Protein AF-A0A1J3IFA1-F1 (afdb_monomer_lite)

Radius of gyration: 35.8 Å; chains: 1; bounding box: 62×21×105 Å

Structure (mmCIF, N/CA/C/O backbone):
data_AF-A0A1J3IFA1-F1
#
_entry.id   AF-A0A1J3IFA1-F1
#
loop_
_atom_site.group_PDB
_atom_site.id
_atom_site.type_symbol
_atom_site.label_atom_id
_atom_site.label_alt_id
_atom_site.label_comp_id
_atom_site.label_asym_id
_atom_site.label_entity_id
_atom_site.label_seq_id
_atom_site.pdbx_PDB_ins_code
_atom_site.Cartn_x
_atom_site.Cartn_y
_atom_site.Cartn_z
_atom_site.occupancy
_atom_site.B_iso_or_equiv
_atom_site.auth_seq_id
_atom_site.auth_comp_id
_atom_site.auth_asym_id
_atom_site.auth_atom_id
_atom_site.pdbx_PDB_model_num
ATOM 1 N N . ASN A 1 1 ? -23.556 -6.781 24.050 1.00 46.53 1 ASN A N 1
ATOM 2 C CA . ASN A 1 1 ? -23.737 -7.431 25.377 1.00 46.53 1 ASN A CA 1
ATOM 3 C C . ASN A 1 1 ? -22.483 -7.317 26.257 1.00 46.53 1 ASN A C 1
ATOM 5 O O . ASN A 1 1 ? -21.963 -8.324 26.717 1.00 46.53 1 ASN A O 1
ATOM 9 N N . GLY A 1 2 ? -21.985 -6.096 26.500 1.00 51.38 2 GLY A N 1
ATOM 10 C CA . GLY A 1 2 ? -20.723 -5.816 27.211 1.00 51.38 2 GLY A CA 1
ATOM 11 C C . GLY A 1 2 ? -20.858 -5.703 28.733 1.00 51.38 2 GLY A C 1
ATOM 12 O O . GLY A 1 2 ? -20.384 -4.735 29.320 1.00 51.38 2 GLY A O 1
ATOM 13 N N . ILE A 1 3 ? -21.553 -6.647 29.371 1.00 55.88 3 ILE A N 1
ATOM 14 C CA . ILE A 1 3 ? -21.661 -6.679 30.836 1.00 55.88 3 ILE A CA 1
ATOM 15 C C . ILE A 1 3 ? -20.502 -7.518 31.368 1.00 55.88 3 ILE A C 1
ATOM 17 O O . ILE A 1 3 ? -20.530 -8.745 31.281 1.00 55.88 3 ILE A O 1
ATOM 21 N N . VAL A 1 4 ? -19.487 -6.856 31.918 1.00 61.03 4 VAL A N 1
ATOM 22 C CA . VAL A 1 4 ? -18.406 -7.523 32.649 1.00 61.03 4 VAL A CA 1
ATOM 23 C C . VAL A 1 4 ? -18.831 -7.617 34.112 1.00 61.03 4 VAL A C 1
ATOM 25 O O . VAL A 1 4 ? -19.024 -6.605 34.784 1.00 61.03 4 VAL A O 1
ATOM 28 N N . ASN A 1 5 ? -19.016 -8.841 34.605 1.00 57.12 5 ASN A N 1
ATOM 29 C CA . ASN A 1 5 ? -19.335 -9.082 36.009 1.00 57.12 5 ASN A CA 1
ATOM 30 C C . ASN A 1 5 ? -18.027 -9.289 36.773 1.00 57.12 5 ASN A C 1
ATOM 32 O O . ASN A 1 5 ? -17.316 -10.259 36.517 1.00 57.12 5 ASN A O 1
ATOM 36 N N . VAL A 1 6 ? -17.717 -8.388 37.705 1.00 63.22 6 VAL A N 1
ATOM 37 C CA . VAL A 1 6 ? -16.562 -8.524 38.598 1.00 63.22 6 VAL A CA 1
ATOM 38 C C . VAL A 1 6 ? -17.087 -8.792 40.005 1.00 63.22 6 VAL A C 1
ATOM 40 O O . VAL A 1 6 ? -17.775 -7.962 40.600 1.00 63.22 6 VAL A O 1
ATOM 43 N N . SER A 1 7 ? -16.790 -9.973 40.540 1.00 64.44 7 SER A N 1
ATOM 44 C CA . SER A 1 7 ? -17.118 -10.346 41.919 1.00 64.44 7 SER A CA 1
ATOM 45 C C . SER A 1 7 ? -15.853 -10.364 42.767 1.00 64.44 7 SER A C 1
ATOM 47 O O . SER A 1 7 ? -14.888 -11.042 42.411 1.00 64.44 7 SER A O 1
ATOM 49 N N . ALA A 1 8 ? -15.869 -9.667 43.902 1.00 67.69 8 ALA A N 1
ATOM 50 C CA . ALA A 1 8 ? -14.804 -9.725 44.897 1.00 67.69 8 ALA A CA 1
ATOM 51 C C . ALA A 1 8 ? -15.320 -10.414 46.172 1.00 67.69 8 ALA A C 1
ATOM 53 O O . ALA A 1 8 ? -16.388 -10.070 46.685 1.00 67.69 8 ALA A O 1
ATOM 54 N N . LYS A 1 9 ? -14.560 -11.394 46.679 1.00 73.62 9 LYS A N 1
ATOM 55 C CA . LYS A 1 9 ? -14.863 -12.143 47.907 1.00 73.62 9 LYS A CA 1
ATOM 56 C C . LYS A 1 9 ? -13.760 -11.940 48.935 1.00 73.62 9 LYS A C 1
ATOM 58 O O . LYS A 1 9 ? -12.599 -12.249 48.664 1.00 73.62 9 LYS A O 1
ATOM 63 N N . ASP A 1 10 ? -14.136 -11.482 50.122 1.00 73.44 10 ASP A N 1
ATOM 64 C CA . ASP A 1 10 ? -13.234 -11.425 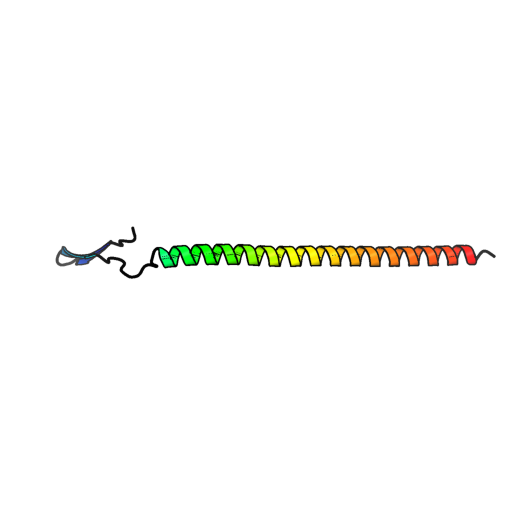51.267 1.00 73.44 10 ASP A CA 1
ATOM 65 C C . ASP A 1 10 ? -13.022 -12.842 51.831 1.00 73.44 10 ASP A C 1
ATOM 67 O O . ASP A 1 10 ? -13.972 -13.525 52.224 1.00 73.44 10 ASP A O 1
ATOM 71 N N . LYS A 1 11 ? -11.768 -13.313 51.841 1.00 75.69 11 LYS A N 1
ATOM 72 C CA . LYS A 1 11 ? -11.420 -14.697 52.219 1.00 75.69 11 LYS A CA 1
ATOM 73 C C . LYS A 1 11 ? -11.519 -14.976 53.723 1.00 75.69 11 LYS A C 1
ATOM 75 O O . LYS A 1 11 ? -11.554 -16.141 54.102 1.00 75.69 11 LYS A O 1
ATOM 80 N N . THR A 1 12 ? -11.569 -13.943 54.560 1.00 72.75 12 THR A N 1
ATOM 81 C CA . THR A 1 12 ? -11.539 -14.067 56.026 1.00 72.75 12 THR A CA 1
ATOM 82 C C . THR A 1 12 ? -12.948 -14.039 56.614 1.00 72.75 12 THR A C 1
ATOM 84 O O . THR A 1 12 ? -13.244 -14.756 57.563 1.00 72.75 12 THR A O 1
ATOM 87 N N . THR A 1 13 ? -13.836 -13.230 56.035 1.00 78.75 13 THR A N 1
ATOM 88 C CA . THR A 1 13 ? -15.216 -13.033 56.511 1.00 78.75 13 THR A CA 1
ATOM 89 C C . THR A 1 13 ? -16.266 -13.723 55.640 1.00 78.75 13 THR A C 1
ATOM 91 O O . THR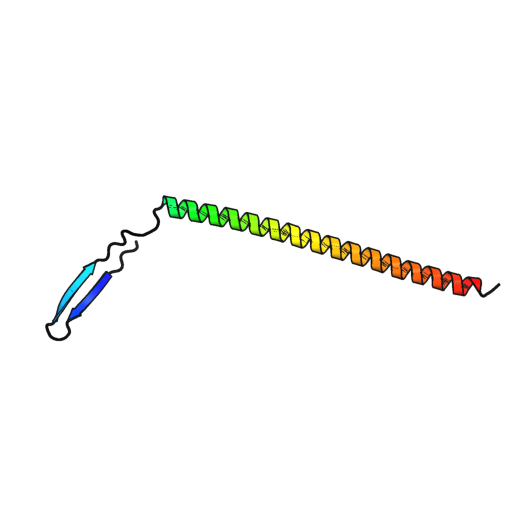 A 1 13 ? -17.434 -13.785 56.021 1.00 78.75 13 THR A O 1
ATOM 94 N N . GLY A 1 14 ? -15.879 -14.223 54.460 1.00 72.44 14 GLY A N 1
ATOM 95 C CA . GLY A 1 14 ? -16.769 -14.894 53.509 1.00 72.44 14 GLY A CA 1
ATOM 96 C C . GLY A 1 14 ? -17.756 -13.965 52.799 1.00 72.44 14 GLY A C 1
ATOM 97 O O . GLY A 1 14 ? -18.548 -14.441 51.987 1.00 72.44 14 GLY A O 1
ATOM 98 N N . LYS A 1 15 ? -17.716 -12.656 53.079 1.00 70.19 15 LYS A N 1
ATOM 99 C CA . LYS A 1 15 ? -18.612 -11.671 52.473 1.00 70.19 15 LYS A CA 1
ATOM 100 C C . LYS A 1 15 ? -18.244 -11.450 51.008 1.00 70.19 15 LYS A C 1
ATOM 102 O O . LYS A 1 15 ? -17.094 -11.165 50.671 1.00 70.19 15 LYS A O 1
ATOM 107 N N . GLU A 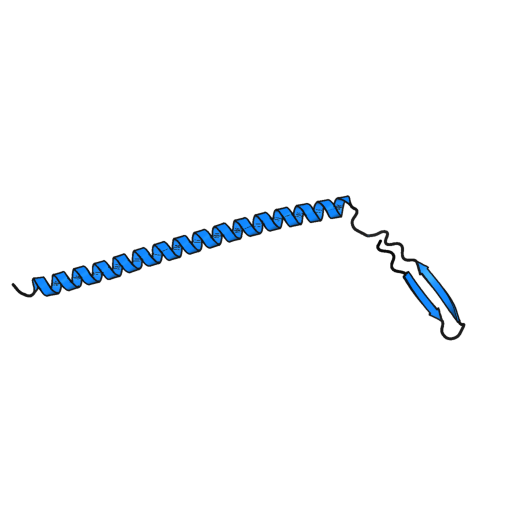1 16 ? -19.248 -11.556 50.149 1.00 69.19 16 GLU A N 1
ATOM 108 C CA . GLU A 1 16 ? -19.143 -11.295 48.717 1.00 69.19 16 GLU A CA 1
ATOM 109 C C . GLU A 1 16 ? -19.775 -9.938 48.407 1.00 69.19 16 GLU A C 1
ATOM 111 O O . GLU A 1 16 ? -20.883 -9.638 48.852 1.00 69.19 16 GLU A O 1
ATOM 116 N N . GLN A 1 17 ? -19.053 -9.103 47.663 1.00 67.12 17 GLN A N 1
ATOM 117 C CA . GLN A 1 17 ? -19.561 -7.853 47.107 1.00 67.12 17 GLN A CA 1
ATOM 118 C C . GLN A 1 17 ? -19.513 -7.987 45.585 1.00 67.12 17 GLN A C 1
ATOM 120 O O . GLN A 1 17 ? -18.443 -8.120 44.983 1.00 67.12 17 GLN A O 1
ATOM 125 N N . ALA A 1 18 ? -20.687 -8.011 44.960 1.00 61.97 18 ALA A N 1
ATOM 126 C CA . ALA A 1 18 ? -20.815 -8.075 43.513 1.00 61.97 18 ALA A CA 1
ATOM 127 C C . ALA A 1 18 ? -20.926 -6.650 42.963 1.00 61.97 18 ALA A C 1
ATOM 129 O O . ALA A 1 18 ? -21.917 -5.964 43.209 1.00 61.97 18 ALA A O 1
ATOM 130 N N . ILE A 1 19 ? -19.916 -6.205 42.211 1.00 59.72 19 ILE A N 1
ATOM 131 C CA . ILE A 1 19 ? -19.957 -4.921 41.510 1.00 59.72 19 ILE A CA 1
ATOM 132 C C . ILE A 1 19 ? -20.335 -5.211 40.059 1.00 59.72 19 ILE A C 1
ATOM 134 O O . ILE A 1 19 ? -19.562 -5.779 39.286 1.00 59.72 19 ILE A O 1
ATOM 138 N N . ARG A 1 20 ? -21.561 -4.838 39.682 1.00 58.00 20 ARG A N 1
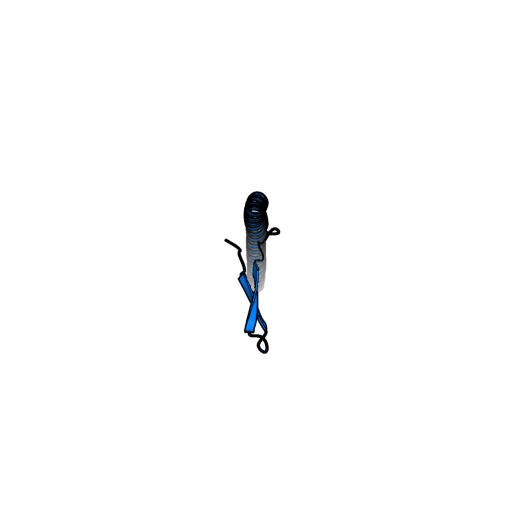ATOM 139 C CA . ARG A 1 20 ? -22.037 -4.958 38.301 1.00 58.00 20 ARG A CA 1
ATOM 140 C C . ARG A 1 20 ? -21.646 -3.697 37.539 1.00 58.00 20 ARG A C 1
ATOM 142 O O . ARG A 1 20 ? -22.314 -2.674 37.652 1.00 58.00 20 ARG A O 1
ATOM 149 N N . ILE A 1 21 ? -20.569 -3.773 36.761 1.00 57.75 21 ILE A N 1
ATOM 150 C CA . ILE A 1 21 ? -20.164 -2.678 35.877 1.00 57.75 21 ILE A CA 1
ATOM 151 C C . ILE A 1 21 ? -21.048 -2.747 34.629 1.00 57.75 21 ILE A C 1
ATOM 153 O O . ILE A 1 21 ? -20.855 -3.581 33.743 1.00 57.75 21 ILE A O 1
ATOM 157 N N . GLN A 1 22 ? -22.072 -1.897 34.581 1.00 55.03 22 GLN A N 1
ATOM 158 C CA . GLN A 1 22 ? -22.809 -1.644 33.347 1.00 55.03 22 GLN A CA 1
ATOM 159 C C . GLN A 1 22 ? -21.935 -0.723 32.494 1.00 55.03 22 GLN A C 1
ATOM 161 O O . GLN A 1 22 ? -21.640 0.391 32.913 1.00 55.03 22 GLN A O 1
ATOM 166 N N . SER A 1 23 ? -21.469 -1.205 31.339 1.00 54.81 23 SER A N 1
ATOM 167 C CA . SER A 1 23 ? -20.652 -0.407 30.423 1.00 54.81 23 SER A CA 1
ATOM 168 C C . SER A 1 23 ? -21.490 0.754 29.882 1.00 54.81 23 SER A C 1
ATOM 170 O O . SER A 1 23 ? -22.229 0.601 28.915 1.00 54.81 23 SER A O 1
ATOM 172 N N . SER A 1 24 ? -21.433 1.905 30.549 1.00 55.88 24 SER A N 1
ATOM 173 C CA . SER A 1 24 ? -22.082 3.150 30.127 1.00 55.88 24 SER A CA 1
ATOM 174 C C . SER A 1 24 ? -21.202 3.963 29.168 1.00 55.88 24 SER A C 1
ATOM 176 O O . SER A 1 24 ? -21.443 5.151 28.985 1.00 55.88 24 SER A O 1
ATOM 178 N N . GLY A 1 25 ? -20.147 3.354 28.616 1.00 56.16 25 GLY A N 1
ATOM 179 C CA . GLY A 1 25 ? -19.080 4.039 27.881 1.00 56.16 25 GLY A CA 1
ATOM 180 C C . GLY A 1 25 ? -18.572 3.261 26.670 1.00 56.16 25 GLY A C 1
ATOM 181 O O . GLY A 1 25 ? -17.379 3.281 26.389 1.00 56.16 25 GLY A O 1
ATOM 182 N N . GLY A 1 26 ? -19.453 2.521 25.996 1.00 71.44 26 GLY A N 1
ATOM 183 C CA . GLY A 1 26 ? -19.171 2.014 24.653 1.00 71.44 26 GLY A CA 1
ATOM 184 C C . GLY A 1 26 ? -19.534 3.051 23.592 1.00 71.44 26 GLY A C 1
ATOM 185 O O . GLY A 1 26 ? -20.380 3.909 23.842 1.00 71.44 26 GLY A O 1
ATOM 186 N N . LEU A 1 27 ? -18.913 2.934 22.416 1.00 69.94 27 LEU A N 1
ATOM 187 C CA . LEU A 1 27 ? -19.343 3.636 21.207 1.00 69.94 27 LEU A CA 1
ATOM 188 C C . LEU A 1 27 ? -20.837 3.369 20.995 1.00 69.94 27 LEU A C 1
ATOM 190 O O . LEU A 1 27 ? -21.281 2.220 21.068 1.00 69.94 27 LEU A O 1
ATOM 194 N N . SER A 1 28 ? -21.608 4.425 20.767 1.00 78.81 28 SER A N 1
ATOM 195 C CA . SER A 1 28 ? -22.995 4.297 20.336 1.00 78.81 28 SER A CA 1
ATOM 196 C C . SER A 1 28 ? -23.062 3.579 18.989 1.00 78.81 28 SER A C 1
ATOM 198 O O . SER A 1 28 ? -22.119 3.643 18.201 1.00 78.81 28 SER A O 1
ATOM 200 N N . ASP A 1 29 ? -24.194 2.946 18.681 1.00 77.69 29 ASP A N 1
ATOM 201 C CA . ASP A 1 29 ? -24.395 2.274 17.387 1.00 77.69 29 ASP A CA 1
ATOM 202 C C . ASP A 1 29 ? -24.082 3.213 16.205 1.00 77.69 29 ASP A C 1
ATOM 204 O O . ASP A 1 29 ? -23.488 2.811 15.213 1.00 77.69 29 ASP A O 1
ATOM 208 N N . LYS A 1 30 ? -24.371 4.510 16.366 1.00 84.19 30 LYS A N 1
ATOM 209 C CA . LYS A 1 30 ? -24.080 5.549 15.373 1.00 84.19 30 LYS A CA 1
ATOM 210 C C . LYS A 1 30 ? -22.582 5.820 15.197 1.00 84.19 30 LYS A C 1
ATOM 212 O O . LYS A 1 30 ? -22.137 6.098 14.087 1.00 84.19 30 LYS A O 1
ATOM 217 N N . GLU A 1 31 ? -21.811 5.772 16.281 1.00 82.69 31 GLU A N 1
ATOM 218 C CA . GLU A 1 31 ? -20.350 5.886 16.232 1.00 82.69 31 GLU A CA 1
ATOM 219 C C . GLU A 1 31 ? -19.721 4.619 15.646 1.00 82.69 31 GLU A C 1
ATOM 221 O O . GLU A 1 31 ? -18.773 4.720 14.874 1.00 82.69 31 GLU A O 1
ATOM 226 N N . ILE A 1 32 ? -20.280 3.442 15.943 1.00 82.50 32 ILE A N 1
ATOM 227 C CA . ILE A 1 32 ? -19.858 2.170 15.345 1.00 82.50 32 ILE A CA 1
ATOM 228 C C . ILE A 1 32 ? -20.077 2.200 13.828 1.00 82.50 32 ILE A C 1
ATOM 230 O O . ILE A 1 32 ? -19.142 1.931 13.077 1.00 82.50 32 ILE A O 1
ATOM 234 N N . ASP A 1 33 ? -21.268 2.591 13.370 1.00 86.75 33 ASP A N 1
ATOM 235 C CA . ASP A 1 33 ? -21.586 2.694 11.941 1.00 86.75 33 ASP A CA 1
ATOM 236 C C . ASP A 1 33 ? -20.679 3.702 11.224 1.00 86.75 33 ASP A C 1
ATOM 238 O O . ASP A 1 33 ? -20.204 3.446 10.114 1.00 86.75 33 ASP A O 1
ATOM 242 N N . GLN A 1 34 ? -20.394 4.838 11.868 1.00 90.38 34 GLN A N 1
ATOM 243 C CA . GLN A 1 34 ? -19.473 5.831 11.322 1.00 90.38 34 GLN A CA 1
ATOM 244 C C . GLN A 1 34 ? -18.051 5.267 11.208 1.00 90.38 34 GLN A C 1
ATOM 246 O O . GLN A 1 34 ? -17.428 5.405 10.159 1.00 90.38 34 GLN A O 1
ATOM 251 N N . MET A 1 35 ? -17.560 4.571 12.237 1.00 86.50 35 MET A N 1
ATOM 252 C CA . MET A 1 35 ? -16.236 3.946 12.212 1.00 86.50 35 MET A CA 1
ATOM 253 C C . MET A 1 35 ? -16.117 2.858 11.142 1.00 86.50 35 MET A C 1
ATOM 255 O O . MET A 1 35 ? -15.065 2.744 10.516 1.00 86.50 35 MET A O 1
ATOM 259 N N . ILE A 1 36 ? -17.179 2.081 10.901 1.00 89.94 36 ILE A N 1
ATOM 260 C CA . ILE A 1 36 ? -17.213 1.087 9.819 1.00 89.94 36 ILE A CA 1
ATOM 261 C C . ILE A 1 36 ? -17.094 1.788 8.464 1.00 89.94 36 ILE A C 1
ATOM 263 O O . ILE A 1 36 ? -16.245 1.424 7.652 1.00 89.94 36 ILE A O 1
ATOM 267 N N . LYS A 1 37 ? -17.886 2.838 8.239 1.00 93.19 37 LYS A N 1
ATOM 268 C CA . LYS A 1 37 ? -17.880 3.585 6.977 1.00 93.19 37 LYS A CA 1
ATOM 269 C C . LYS A 1 37 ? -16.547 4.291 6.708 1.00 93.19 37 LYS A C 1
ATOM 271 O O . LYS A 1 37 ? -16.078 4.323 5.567 1.00 93.19 37 LYS A O 1
ATOM 276 N N . ASP A 1 38 ? -15.934 4.845 7.749 1.00 90.38 38 ASP A N 1
ATOM 277 C CA . ASP A 1 38 ? -14.621 5.482 7.657 1.00 90.38 38 ASP A CA 1
ATOM 278 C C . ASP A 1 38 ? -13.537 4.442 7.344 1.00 90.38 38 ASP A C 1
ATOM 280 O O . ASP A 1 38 ? -12.688 4.674 6.484 1.00 90.38 38 ASP A O 1
ATOM 284 N N . ALA A 1 39 ? -13.601 3.262 7.968 1.00 90.81 39 ALA A N 1
ATOM 285 C CA . ALA A 1 39 ? -12.689 2.160 7.675 1.00 90.81 39 ALA A CA 1
ATOM 286 C C . ALA A 1 39 ? -12.818 1.664 6.225 1.00 90.81 39 ALA A C 1
ATOM 288 O O . ALA A 1 39 ? -11.803 1.477 5.555 1.00 90.81 39 ALA A O 1
ATOM 289 N N . GLU A 1 40 ? -14.042 1.501 5.716 1.00 91.88 40 GLU A N 1
ATOM 290 C CA . GLU A 1 40 ? -14.293 1.114 4.321 1.00 91.88 40 GLU A CA 1
ATOM 291 C C . GLU A 1 40 ? -13.770 2.163 3.332 1.00 91.88 40 GLU A C 1
ATOM 293 O O . GLU A 1 40 ? -13.117 1.826 2.343 1.00 91.88 40 GLU A O 1
ATOM 298 N N . THR A 1 41 ? -14.010 3.445 3.617 1.00 93.38 41 THR A N 1
ATOM 299 C CA . THR A 1 41 ? -13.552 4.549 2.761 1.00 93.38 41 THR A CA 1
ATOM 300 C C . THR A 1 41 ? -12.028 4.614 2.709 1.00 93.38 41 THR A C 1
ATOM 302 O O . THR A 1 41 ? -11.457 4.762 1.628 1.00 93.38 41 THR A O 1
ATOM 305 N N . ASN A 1 42 ? -11.363 4.458 3.855 1.00 91.69 42 ASN A N 1
ATOM 306 C CA . ASN A 1 42 ? -9.904 4.455 3.930 1.00 91.69 42 ASN A CA 1
ATOM 307 C C . ASN A 1 42 ? -9.306 3.237 3.217 1.00 91.69 42 ASN A C 1
ATOM 309 O O . ASN A 1 42 ? -8.352 3.387 2.461 1.00 91.69 42 ASN A O 1
ATOM 313 N N . ALA A 1 43 ? -9.907 2.052 3.368 1.00 93.31 43 ALA A N 1
ATOM 314 C CA . ALA A 1 43 ? -9.460 0.853 2.661 1.00 93.31 43 ALA A CA 1
ATOM 315 C C . ALA A 1 43 ? -9.523 1.022 1.131 1.00 93.31 43 ALA A C 1
ATOM 317 O O . ALA A 1 43 ? -8.607 0.614 0.415 1.00 93.31 43 ALA A O 1
ATOM 318 N N . GLU A 1 44 ? -10.579 1.659 0.620 1.00 93.06 44 GLU A N 1
ATOM 319 C CA . GLU A 1 44 ? -10.714 1.959 -0.808 1.00 93.06 44 GLU A CA 1
ATOM 320 C C . GLU A 1 44 ? -9.686 3.006 -1.278 1.00 93.06 44 GLU A C 1
ATOM 322 O O . GLU A 1 44 ? -9.125 2.885 -2.369 1.00 93.06 44 GLU A O 1
ATOM 327 N N . GLN A 1 45 ? -9.400 4.026 -0.461 1.00 93.12 45 GLN A N 1
ATOM 328 C CA . GLN A 1 45 ? -8.365 5.022 -0.761 1.00 93.12 45 GLN A CA 1
ATOM 329 C C . GLN A 1 45 ? -6.964 4.402 -0.798 1.00 93.12 45 GLN A C 1
ATOM 331 O O . GLN A 1 45 ? -6.225 4.632 -1.758 1.00 93.12 45 GLN A O 1
ATOM 336 N N . ASP A 1 46 ? -6.628 3.574 0.191 1.00 93.19 46 ASP A N 1
ATOM 337 C CA . ASP A 1 46 ? -5.348 2.867 0.265 1.00 93.19 46 ASP A CA 1
ATOM 338 C C . ASP A 1 46 ? -5.161 1.938 -0.938 1.00 93.19 46 ASP A C 1
ATOM 340 O O . ASP A 1 46 ? -4.085 1.892 -1.543 1.00 93.19 46 ASP A O 1
ATOM 344 N N . LYS A 1 47 ? -6.229 1.239 -1.343 1.00 94.50 47 LYS A N 1
ATOM 345 C CA . LYS A 1 47 ? -6.223 0.387 -2.534 1.00 94.50 47 LYS A CA 1
ATOM 346 C C . LYS A 1 47 ? -5.937 1.191 -3.803 1.00 94.50 47 LYS A C 1
ATOM 348 O O . LYS A 1 47 ? -5.046 0.815 -4.560 1.00 94.50 47 LYS A O 1
ATOM 353 N N . LYS A 1 48 ? -6.626 2.317 -4.012 1.00 94.50 48 LYS A N 1
ATOM 354 C CA . LYS A 1 48 ? -6.395 3.186 -5.181 1.00 94.50 48 LYS A CA 1
ATOM 355 C C . LYS A 1 48 ? -4.984 3.759 -5.214 1.00 94.50 48 LYS A C 1
ATOM 357 O O . LYS A 1 48 ? -4.377 3.840 -6.281 1.00 94.50 48 LYS A O 1
ATOM 362 N N . LEU A 1 49 ? -4.453 4.157 -4.057 1.00 94.81 49 LEU A N 1
ATOM 363 C CA . LEU A 1 49 ? -3.085 4.655 -3.961 1.00 94.81 49 LEU A CA 1
ATOM 364 C C . LEU A 1 49 ? -2.084 3.568 -4.360 1.00 94.81 49 LEU A C 1
ATOM 366 O O . LEU A 1 49 ? -1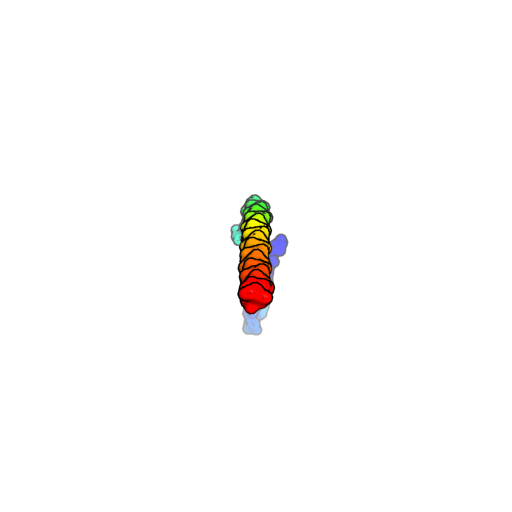.184 3.827 -5.158 1.00 94.81 49 LEU A O 1
ATOM 370 N N . ARG A 1 50 ? -2.276 2.347 -3.853 1.00 95.31 50 ARG A N 1
ATOM 371 C CA . ARG A 1 50 ? -1.435 1.201 -4.195 1.00 95.31 50 ARG A CA 1
ATOM 372 C C . ARG A 1 50 ? -1.496 0.864 -5.683 1.00 95.31 50 ARG A C 1
ATOM 374 O O . ARG A 1 50 ? -0.448 0.729 -6.300 1.00 95.31 50 ARG A O 1
ATOM 381 N N . GLU A 1 51 ? -2.689 0.797 -6.266 1.00 95.19 51 GLU A N 1
ATOM 382 C CA . GLU A 1 51 ? -2.869 0.521 -7.699 1.00 95.19 51 GLU A CA 1
ATOM 383 C C . GLU A 1 51 ? -2.176 1.568 -8.582 1.00 95.19 51 GLU A C 1
ATOM 385 O O . GLU A 1 51 ? -1.530 1.220 -9.567 1.00 95.19 51 GLU A O 1
ATOM 390 N N . SER A 1 52 ? -2.253 2.848 -8.207 1.00 94.81 52 SER A N 1
ATOM 391 C CA . SER A 1 52 ? -1.563 3.933 -8.915 1.00 94.81 52 SER A CA 1
ATOM 392 C C . SER A 1 52 ? -0.039 3.787 -8.858 1.00 94.81 52 SER A C 1
ATOM 394 O O . SER A 1 52 ? 0.647 3.943 -9.871 1.00 94.81 52 SER A O 1
ATOM 396 N N . ILE A 1 53 ? 0.499 3.446 -7.682 1.00 96.06 53 ILE A N 1
ATOM 397 C CA . ILE A 1 53 ? 1.936 3.211 -7.493 1.00 96.06 53 ILE A CA 1
ATOM 398 C C . ILE A 1 53 ? 2.394 1.989 -8.295 1.00 96.06 53 ILE A C 1
ATOM 400 O O . ILE A 1 53 ? 3.401 2.070 -8.994 1.00 96.06 53 ILE A O 1
ATOM 404 N N . ASP A 1 54 ? 1.649 0.885 -8.241 1.00 95.50 54 ASP A N 1
ATOM 405 C CA . ASP A 1 54 ? 1.979 -0.339 -8.972 1.00 95.50 54 ASP A CA 1
ATOM 406 C C . ASP A 1 54 ? 1.969 -0.095 -10.491 1.00 95.50 54 ASP A C 1
ATOM 408 O O . ASP A 1 54 ? 2.917 -0.472 -11.184 1.00 95.50 54 ASP A O 1
ATOM 412 N N . ALA A 1 55 ? 0.963 0.622 -11.005 1.00 96.06 55 ALA A N 1
ATOM 413 C CA . ALA A 1 55 ? 0.892 0.999 -12.415 1.00 96.06 55 ALA A CA 1
ATOM 414 C C . ALA A 1 55 ? 2.065 1.899 -12.837 1.00 96.06 55 ALA A C 1
ATOM 416 O O . ALA A 1 55 ? 2.649 1.700 -13.905 1.00 96.06 55 ALA A O 1
ATOM 417 N N . LYS A 1 56 ? 2.444 2.867 -11.992 1.00 96.62 56 LYS A N 1
ATOM 418 C CA . LYS A 1 56 ? 3.598 3.737 -12.242 1.00 96.62 56 LYS A CA 1
ATOM 419 C C . LYS A 1 56 ? 4.900 2.936 -12.290 1.00 96.62 56 LYS A C 1
ATOM 421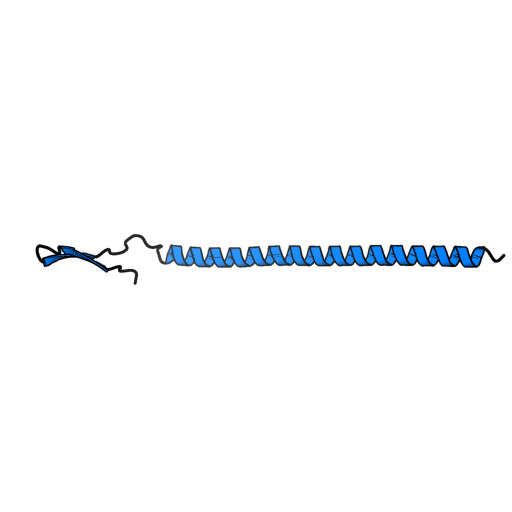 O O . LYS A 1 56 ? 5.661 3.089 -13.240 1.00 96.62 56 LYS A O 1
ATOM 426 N N . ASN A 1 57 ? 5.123 2.052 -11.321 1.00 95.50 57 ASN A N 1
ATOM 427 C CA . ASN A 1 57 ? 6.319 1.212 -11.270 1.00 95.50 57 ASN A CA 1
ATOM 428 C C . ASN A 1 57 ? 6.409 0.283 -12.489 1.00 95.50 57 ASN A C 1
ATOM 430 O O . ASN A 1 57 ? 7.484 0.108 -13.061 1.00 95.50 57 ASN A O 1
ATOM 434 N N . GLN A 1 58 ? 5.280 -0.287 -12.920 1.00 96.69 58 GLN A N 1
ATOM 435 C CA . GLN A 1 58 ? 5.228 -1.111 -14.125 1.00 96.69 58 GLN A CA 1
ATOM 436 C C . GLN A 1 58 ? 5.571 -0.299 -15.384 1.00 96.69 58 GLN A C 1
ATOM 438 O O . GLN A 1 58 ? 6.331 -0.770 -16.235 1.00 96.69 58 GLN A O 1
ATOM 443 N N . ALA A 1 59 ? 5.037 0.919 -15.504 1.00 95.50 59 ALA A N 1
ATOM 444 C CA . ALA A 1 59 ? 5.335 1.803 -16.625 1.00 95.50 59 ALA A CA 1
ATOM 445 C C . ALA A 1 59 ? 6.819 2.202 -16.654 1.00 95.50 59 ALA A C 1
ATOM 447 O O . ALA A 1 59 ? 7.451 2.102 -17.703 1.00 95.50 59 ALA A O 1
ATOM 448 N N . GLU A 1 60 ? 7.394 2.585 -15.512 1.00 95.75 60 GLU A N 1
ATOM 449 C CA . GLU A 1 60 ? 8.818 2.924 -15.392 1.00 95.75 60 GLU A CA 1
ATOM 450 C C . GLU A 1 60 ? 9.720 1.735 -15.747 1.00 95.75 60 GLU A C 1
ATOM 452 O O . GLU A 1 60 ? 10.666 1.895 -16.517 1.00 95.75 60 GLU A O 1
ATOM 457 N N . GLY A 1 61 ? 9.393 0.531 -15.264 1.00 96.75 61 GLY A N 1
ATOM 458 C CA . GLY A 1 61 ? 10.121 -0.687 -15.625 1.00 96.75 61 GLY A CA 1
ATOM 459 C C . GLY A 1 61 ? 10.073 -0.979 -17.127 1.00 96.75 61 GLY A C 1
ATOM 460 O O . GLY A 1 61 ? 11.099 -1.294 -17.726 1.00 96.75 61 GLY A O 1
ATOM 461 N N . THR A 1 62 ? 8.907 -0.794 -17.750 1.00 96.69 62 THR A N 1
ATOM 462 C CA . THR A 1 62 ? 8.737 -0.976 -19.201 1.00 96.69 62 THR A CA 1
ATOM 463 C C . THR A 1 62 ? 9.555 0.042 -19.995 1.00 96.69 62 THR A C 1
ATOM 465 O O . THR A 1 62 ? 10.218 -0.320 -20.963 1.00 96.69 62 THR A O 1
ATOM 468 N N . ILE A 1 63 ? 9.533 1.317 -19.591 1.00 96.00 63 ILE A N 1
ATOM 469 C CA . ILE A 1 63 ? 10.316 2.377 -20.243 1.00 96.00 63 ILE A CA 1
ATOM 470 C C . ILE A 1 63 ? 11.805 2.050 -20.165 1.00 96.00 63 ILE A C 1
ATOM 472 O O . ILE A 1 63 ? 12.485 2.070 -21.188 1.00 96.00 63 ILE A O 1
ATOM 476 N N . TYR A 1 64 ? 12.289 1.684 -18.978 1.00 96.75 64 TYR A N 1
ATOM 477 C CA . TYR A 1 64 ? 13.686 1.321 -18.777 1.00 96.75 64 TYR A CA 1
ATOM 478 C C . TYR A 1 64 ? 14.110 0.141 -19.660 1.00 96.75 64 TYR A C 1
ATOM 480 O O . TYR A 1 64 ? 15.170 0.177 -20.284 1.00 96.75 64 TYR A O 1
ATOM 488 N N . GLU A 1 65 ? 13.277 -0.899 -19.749 1.00 96.75 65 GLU A N 1
ATOM 489 C CA . GLU A 1 65 ? 13.547 -2.050 -20.611 1.00 96.75 65 GLU A CA 1
ATOM 490 C C . GLU A 1 65 ? 13.632 -1.644 -22.089 1.00 96.75 65 GLU A C 1
ATOM 492 O O . GLU A 1 65 ? 14.562 -2.042 -22.792 1.00 96.75 65 GLU A O 1
ATOM 497 N N . VAL A 1 66 ? 12.710 -0.799 -22.557 1.00 95.75 66 VAL A N 1
ATOM 498 C CA . VAL A 1 66 ? 12.719 -0.285 -23.933 1.00 95.75 66 VAL A CA 1
ATOM 499 C C . VAL A 1 66 ? 13.967 0.555 -24.210 1.00 95.75 66 VAL A C 1
ATOM 501 O O . VAL A 1 66 ? 14.622 0.350 -25.231 1.00 95.75 66 VAL A O 1
ATOM 504 N N . GLU A 1 67 ? 14.332 1.471 -23.313 1.00 95.81 67 GLU A N 1
ATOM 505 C CA . GLU A 1 67 ? 15.528 2.313 -23.453 1.00 95.81 67 GLU A CA 1
ATOM 506 C C . GLU A 1 67 ? 16.812 1.481 -23.489 1.00 95.81 67 GLU A C 1
ATOM 508 O O . GLU A 1 67 ? 17.700 1.723 -24.317 1.00 95.81 67 GLU A O 1
ATOM 513 N N . LYS A 1 68 ? 16.896 0.464 -22.626 1.00 96.31 68 LYS A N 1
ATOM 514 C CA . LYS A 1 68 ? 18.015 -0.474 -22.601 1.00 96.31 68 LYS A CA 1
ATOM 515 C C . LYS A 1 68 ? 18.117 -1.237 -23.920 1.00 96.31 68 LYS A C 1
ATOM 517 O O . LYS A 1 68 ? 19.177 -1.220 -24.541 1.00 96.31 68 LYS A O 1
ATOM 522 N N . ASN A 1 69 ? 17.019 -1.840 -24.375 1.00 95.31 69 ASN A N 1
ATOM 523 C CA . ASN A 1 69 ? 16.989 -2.609 -25.620 1.00 95.31 69 ASN A CA 1
ATOM 524 C C . ASN A 1 69 ? 17.363 -1.740 -26.832 1.00 95.31 69 ASN A C 1
ATOM 526 O O . ASN A 1 69 ? 18.112 -2.179 -27.702 1.00 95.31 69 ASN A O 1
ATOM 530 N N . LEU A 1 70 ? 16.891 -0.489 -26.880 1.00 94.75 70 LEU A N 1
ATOM 531 C CA . LEU A 1 70 ? 17.269 0.465 -27.928 1.00 94.75 70 LEU A CA 1
ATOM 532 C C . LEU A 1 70 ? 18.764 0.796 -27.897 1.00 94.75 70 LEU A C 1
ATOM 534 O O . LEU A 1 70 ? 19.394 0.890 -28.950 1.00 94.75 70 LEU A O 1
ATOM 538 N N . THR A 1 71 ? 19.333 0.968 -26.704 1.00 94.81 71 THR A N 1
ATOM 539 C CA . THR A 1 71 ? 20.760 1.263 -26.534 1.00 94.81 71 THR A CA 1
ATOM 540 C C . THR A 1 71 ? 21.626 0.086 -26.975 1.00 94.81 71 THR A C 1
ATOM 542 O O . THR A 1 71 ? 22.561 0.282 -27.749 1.00 94.81 71 THR A O 1
ATOM 545 N N . GLU A 1 72 ? 21.293 -1.133 -26.545 1.00 93.94 72 GLU A N 1
ATOM 546 C CA . GLU A 1 72 ? 22.001 -2.358 -26.944 1.00 93.94 72 GLU A CA 1
ATOM 547 C C . GLU A 1 72 ? 21.894 -2.600 -28.455 1.00 93.94 72 GLU A C 1
ATOM 549 O O . GLU A 1 72 ? 22.889 -2.901 -29.112 1.00 93.94 72 GLU A O 1
ATOM 554 N N . PHE A 1 73 ? 20.707 -2.398 -29.037 1.00 93.75 73 PHE A N 1
ATOM 555 C CA . PHE A 1 73 ? 20.518 -2.524 -30.480 1.00 93.75 73 PHE A CA 1
ATOM 556 C C . PHE A 1 73 ? 21.348 -1.500 -31.259 1.00 93.75 73 PHE A C 1
ATOM 558 O O . PHE A 1 73 ? 21.958 -1.842 -32.269 1.00 93.75 73 PHE A O 1
ATOM 565 N N . LYS A 1 74 ? 21.407 -0.251 -30.784 1.00 92.00 74 LYS A N 1
ATOM 566 C CA . LYS A 1 74 ? 22.242 0.783 -31.401 1.00 92.00 74 LYS A CA 1
ATOM 567 C C . LYS A 1 74 ? 23.721 0.398 -31.365 1.00 92.00 74 LYS A C 1
ATOM 569 O O . LYS A 1 74 ? 24.378 0.489 -32.393 1.00 92.00 74 LYS A O 1
ATOM 574 N N . GLN A 1 75 ? 24.214 -0.071 -30.218 1.00 92.56 75 GLN A N 1
ATOM 575 C CA . GLN A 1 75 ? 25.593 -0.548 -30.084 1.00 92.56 75 GLN A CA 1
ATOM 576 C C . GLN A 1 75 ? 25.889 -1.689 -31.060 1.00 92.56 75 GLN A C 1
ATOM 578 O O . GLN A 1 75 ? 26.887 -1.635 -31.768 1.00 92.56 75 GLN A O 1
ATOM 583 N N . TYR A 1 76 ? 24.989 -2.669 -31.170 1.00 93.00 76 TYR A N 1
ATOM 584 C CA . TYR A 1 76 ? 25.136 -3.765 -32.126 1.00 93.00 76 TYR A CA 1
ATOM 585 C C . TYR A 1 76 ? 25.205 -3.274 -33.580 1.00 93.00 76 TYR A C 1
ATOM 587 O O . TYR A 1 76 ? 26.058 -3.719 -34.346 1.00 93.00 76 TYR A O 1
ATOM 595 N N . VAL A 1 77 ? 24.329 -2.340 -33.968 1.00 90.31 77 VAL A N 1
ATOM 596 C CA . VAL A 1 77 ? 24.341 -1.761 -35.319 1.00 90.31 77 VAL A CA 1
ATOM 597 C C . VAL A 1 77 ? 25.643 -1.009 -35.581 1.00 90.31 77 VAL A C 1
ATOM 599 O O . VAL A 1 77 ? 26.239 -1.209 -36.636 1.00 90.31 77 VAL A O 1
ATOM 602 N N . ASP A 1 78 ? 26.096 -0.179 -34.642 1.00 90.06 78 ASP A N 1
ATOM 603 C CA . ASP A 1 78 ? 27.340 0.583 -34.781 1.00 90.06 78 ASP A CA 1
ATOM 604 C C . ASP A 1 78 ? 28.551 -0.368 -34.926 1.00 90.06 78 ASP A C 1
ATOM 606 O O . ASP A 1 78 ? 29.359 -0.202 -35.842 1.00 90.06 78 ASP A O 1
ATOM 610 N N . GLU A 1 79 ? 28.624 -1.436 -34.120 1.00 89.81 79 GLU A N 1
ATOM 611 C CA . GLU A 1 79 ? 29.667 -2.471 -34.216 1.00 89.81 79 GLU A CA 1
ATOM 612 C C . GLU A 1 79 ? 29.657 -3.222 -35.561 1.00 89.81 79 GLU A C 1
ATOM 614 O O . GLU A 1 79 ? 30.713 -3.509 -36.134 1.00 89.81 79 GLU A O 1
ATOM 619 N N . GLU A 1 80 ? 28.477 -3.559 -36.085 1.00 88.50 80 GLU A N 1
ATOM 620 C CA . GLU A 1 80 ? 28.342 -4.217 -37.390 1.00 88.50 80 GLU A CA 1
ATOM 621 C C . GLU A 1 80 ? 28.751 -3.290 -38.546 1.00 88.50 80 GLU A C 1
ATOM 623 O O . GLU A 1 80 ? 29.375 -3.739 -39.512 1.00 88.50 80 GLU A O 1
ATOM 628 N N . GLN A 1 81 ? 28.446 -1.991 -38.460 1.00 83.75 81 GLN A N 1
ATOM 629 C CA . GLN A 1 81 ? 28.881 -1.006 -39.457 1.00 83.75 81 GLN A CA 1
ATOM 630 C C . GLN A 1 81 ? 30.405 -0.826 -39.444 1.00 83.75 81 GLN A C 1
ATOM 632 O O . GLN A 1 81 ? 31.020 -0.798 -40.510 1.00 83.75 81 GLN A O 1
ATOM 637 N N . GLU A 1 82 ? 31.036 -0.769 -38.267 1.00 78.88 82 GLU A N 1
ATOM 638 C CA . GLU A 1 82 ? 32.499 -0.683 -38.153 1.00 78.88 82 GLU A CA 1
ATOM 639 C C . GLU A 1 82 ? 33.202 -1.920 -38.732 1.00 78.88 82 GLU A C 1
ATOM 641 O O . GLU A 1 82 ? 34.180 -1.790 -39.476 1.00 78.88 82 GLU A O 1
ATOM 646 N N . LYS A 1 83 ? 32.685 -3.127 -38.461 1.00 76.81 83 LYS A N 1
ATOM 647 C CA . LYS A 1 83 ? 33.237 -4.370 -39.029 1.00 76.81 83 LYS A CA 1
ATOM 648 C C . LYS A 1 83 ? 33.117 -4.422 -40.550 1.00 76.81 83 LYS A C 1
ATOM 650 O O . LYS A 1 83 ? 34.059 -4.847 -41.215 1.00 76.81 83 LYS A O 1
ATOM 655 N N . ASN A 1 84 ? 31.989 -3.978 -41.102 1.00 75.56 84 ASN A N 1
ATOM 656 C CA . ASN A 1 84 ? 31.747 -4.010 -42.545 1.00 75.56 84 ASN A CA 1
ATOM 657 C C . ASN A 1 84 ? 32.442 -2.859 -43.299 1.00 75.56 84 ASN A C 1
ATOM 659 O O . ASN A 1 84 ? 32.777 -3.015 -44.471 1.00 75.56 84 ASN A O 1
ATOM 663 N N . GLY A 1 85 ? 32.698 -1.724 -42.640 1.00 61.75 85 GLY A N 1
ATOM 664 C CA . GLY A 1 85 ? 33.383 -0.562 -43.220 1.00 61.75 85 GLY A CA 1
ATOM 665 C C . GLY A 1 85 ? 34.912 -0.669 -43.271 1.00 61.75 85 GLY A C 1
ATOM 666 O O . GLY A 1 85 ? 35.540 0.036 -44.052 1.00 61.75 85 GLY A O 1
ATOM 667 N N . SER A 1 86 ? 35.519 -1.568 -42.488 1.00 57.91 86 SER A N 1
ATOM 668 C CA . SER A 1 86 ? 36.980 -1.783 -42.449 1.00 57.91 86 SER A CA 1
ATOM 669 C C . SER A 1 86 ? 37.500 -2.737 -43.548 1.00 57.91 86 SER A C 1
ATOM 671 O O . SER A 1 86 ? 38.687 -3.054 -43.604 1.00 57.91 86 SER A O 1
ATOM 673 N N . GLY A 1 87 ? 36.612 -3.224 -44.424 1.00 56.62 87 GLY A N 1
ATOM 674 C CA . GLY A 1 87 ? 36.926 -4.170 -45.503 1.00 56.62 87 GLY A CA 1
ATOM 675 C C . GLY A 1 87 ? 37.062 -3.570 -46.911 1.00 56.62 87 GLY A C 1
ATOM 676 O O . GLY A 1 87 ? 37.119 -4.344 -47.867 1.00 56.62 87 GLY A O 1
ATOM 677 N N . GLY A 1 88 ? 37.067 -2.239 -47.054 1.00 44.97 88 GLY A N 1
ATOM 678 C CA . GLY A 1 88 ? 37.177 -1.520 -48.334 1.00 44.97 88 GLY A CA 1
ATOM 679 C C . GLY A 1 88 ? 38.500 -0.792 -48.511 1.00 44.97 88 GLY A C 1
ATOM 680 O O . GLY A 1 88 ? 38.898 -0.078 -47.566 1.00 44.97 88 GLY A O 1
#

InterPro domains:
  IPR013126 Heat shock protein 70 family [PF00012] (1-83)
  IPR013126 Heat shock protein 70 family [PTHR19375] (1-78)
  IPR029047 Heat shock protein 70kD, peptide-binding domain superfamily [G3DSA:2.60.34.10] (1-43)
  IPR029047 Heat shock protein 70kD, peptide-binding domain superfamily [SSF100920] (1-60)
  IPR029048 Heat shock protein 70kD, C-terminal domain superfamily [G3DSA:1.20.1270.10] (44-85)

Foldseek 3Di:
DPWDWDWDADPPPRDIDTDTDDCPDDDDPVSVVVVVVVVVVVVVVVVVVVVVVVVVVVVVVVVVVVVVVVVVVVVVVVVVCVVVVVPD

Secondary structure (DSSP, 8-state):
--EEEEEEE-TTT--EEEEEEE---SPPHHHHHHHHHHHHHHHHHHHHHHHHHHHHHHHHHHHHHHHHHHHHHHHHHHHHHHHHHTT-

Organism: Noccaea caerulescens (NCBI:txid107243)

Sequence (88 aa):
NGIVNVSAKDKTTGKEQAIRIQSSGGLSDKEIDQMIKDAETNAEQDKKLRESIDAKNQAEGTIYEVEKNLTEFKQYVDEEQEKNGSGG

pLDDT: mean 81.33, std 15.35, range [44.97, 96.75]